Protein AF-A0A661BIW3-F1 (afdb_monomer)

Nearest PDB structures (foldseek):
  6evp-assembly1_A  TM=7.110E-01  e=3.480E+00  Homo sapiens
  2yq8-assembly1_B  TM=6.401E-01  e=2.398E+00  Homo sapiens
  6hix-assembly1_BE  TM=7.685E-01  e=8.827E+00  Trypanosoma brucei brucei

Foldseek 3Di:
DDDPPVVQVVVCVQLVANGKDFPVVVVVDPPWDWAWLFFEDEPPDPGTTTIIDTDPDPPADPVLRVLRNVLQVCQAPPLVSSLVSLVVSCVVVVPPSSSVSSNVCSVVVHTHRYHYDDDD

Structure (mmCIF, N/CA/C/O backbone):
data_AF-A0A661BIW3-F1
#
_entry.id   AF-A0A661BIW3-F1
#
loop_
_atom_site.group_PDB
_atom_site.id
_atom_site.type_symbol
_atom_site.label_atom_id
_atom_site.label_alt_id
_atom_site.label_comp_id
_atom_site.label_asym_id
_atom_site.label_entity_id
_atom_site.label_seq_id
_atom_site.pdbx_PDB_ins_code
_atom_site.Cartn_x
_atom_site.Cartn_y
_atom_site.Cartn_z
_atom_site.occupancy
_atom_site.B_iso_or_equiv
_atom_site.auth_seq_id
_atom_site.auth_comp_id
_atom_site.auth_asym_id
_atom_site.auth_atom_id
_atom_site.pdbx_PDB_model_num
ATOM 1 N N . MET A 1 1 ? -27.956 -12.537 8.479 1.0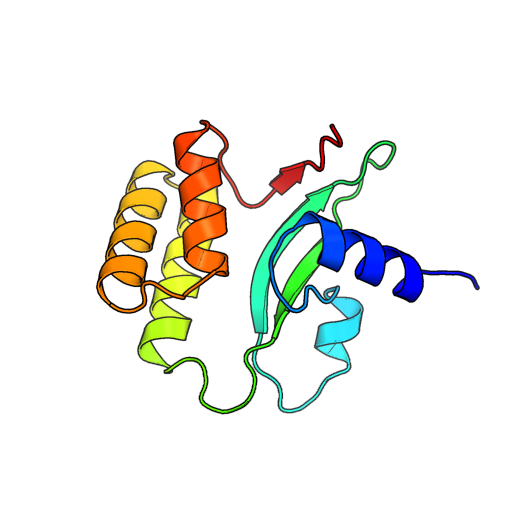0 39.38 1 MET A N 1
ATOM 2 C CA . MET A 1 1 ? -26.479 -12.464 8.494 1.00 39.38 1 MET A CA 1
ATOM 3 C C . MET A 1 1 ? -26.031 -11.875 7.160 1.00 39.38 1 MET A C 1
ATOM 5 O O . MET A 1 1 ? -25.690 -12.605 6.243 1.00 39.38 1 MET A O 1
ATOM 9 N N . VAL A 1 2 ? -26.207 -10.559 7.002 1.00 32.94 2 VAL A N 1
ATOM 10 C CA . VAL A 1 2 ? -26.251 -9.897 5.690 1.00 32.94 2 VAL A CA 1
ATOM 11 C C . VAL A 1 2 ? -25.015 -9.007 5.490 1.00 32.94 2 VAL A C 1
ATOM 13 O O . VAL A 1 2 ? -24.743 -8.112 6.285 1.00 32.94 2 VAL A O 1
ATOM 16 N N . ASN A 1 3 ? -24.303 -9.271 4.392 1.00 36.34 3 ASN A N 1
ATOM 17 C CA . ASN A 1 3 ? -23.539 -8.313 3.584 1.00 36.34 3 ASN A CA 1
ATOM 18 C C . ASN A 1 3 ? -22.200 -7.740 4.085 1.00 36.34 3 ASN A C 1
ATOM 20 O O . ASN A 1 3 ? -21.937 -6.551 3.899 1.00 36.34 3 ASN A O 1
ATOM 24 N N . THR A 1 4 ? -21.281 -8.577 4.576 1.00 39.62 4 THR A N 1
ATOM 25 C CA . THR A 1 4 ? -19.842 -8.224 4.520 1.00 39.62 4 THR A CA 1
ATOM 26 C C . THR A 1 4 ? -19.302 -8.347 3.086 1.00 39.62 4 THR A C 1
ATOM 28 O O . THR A 1 4 ? -18.568 -7.476 2.633 1.00 39.62 4 THR A O 1
ATOM 31 N N . ALA A 1 5 ? -19.749 -9.357 2.327 1.00 38.56 5 ALA A N 1
ATOM 32 C CA . ALA A 1 5 ? -19.318 -9.587 0.942 1.00 38.56 5 ALA A CA 1
ATOM 33 C C . ALA A 1 5 ? -19.783 -8.485 -0.035 1.00 38.56 5 ALA A C 1
ATOM 35 O O . ALA A 1 5 ? -18.969 -7.929 -0.764 1.00 38.56 5 ALA A O 1
ATOM 36 N N . ALA A 1 6 ? -21.060 -8.083 0.015 1.00 40.44 6 ALA A N 1
ATOM 37 C CA . ALA A 1 6 ? -21.608 -7.067 -0.897 1.00 40.44 6 ALA A CA 1
ATOM 38 C C . ALA A 1 6 ? -21.042 -5.646 -0.666 1.00 40.44 6 ALA A C 1
ATOM 40 O O . ALA A 1 6 ? -21.059 -4.808 -1.563 1.00 40.44 6 ALA A O 1
ATOM 41 N N . ARG A 1 7 ? -20.517 -5.356 0.535 1.00 50.12 7 ARG A N 1
ATOM 42 C CA . ARG A 1 7 ? -19.852 -4.073 0.833 1.00 50.12 7 ARG A CA 1
ATOM 43 C C . ARG A 1 7 ? -18.425 -4.009 0.291 1.00 50.12 7 ARG A C 1
ATOM 45 O O . ARG A 1 7 ? -17.988 -2.929 -0.092 1.00 50.12 7 ARG A O 1
ATOM 52 N N . LEU A 1 8 ? -17.732 -5.144 0.209 1.00 47.72 8 LEU A N 1
ATOM 53 C CA . LEU A 1 8 ? -16.387 -5.218 -0.366 1.00 47.72 8 LEU A CA 1
ATOM 54 C C . LEU A 1 8 ? -16.406 -5.016 -1.889 1.00 47.72 8 LEU A C 1
ATOM 56 O O . LEU A 1 8 ? -15.545 -4.315 -2.407 1.00 47.72 8 LEU A O 1
ATOM 60 N N . GLU A 1 9 ? -17.431 -5.497 -2.604 1.00 44.88 9 GLU A N 1
ATOM 61 C CA . GLU A 1 9 ? -17.601 -5.180 -4.037 1.00 44.88 9 GLU A CA 1
ATOM 62 C C . GLU A 1 9 ? -17.775 -3.675 -4.301 1.00 44.88 9 GLU A C 1
ATOM 64 O O . GLU A 1 9 ? -17.243 -3.146 -5.279 1.00 44.88 9 GLU A O 1
ATOM 69 N N . SER A 1 10 ? -18.484 -2.961 -3.419 1.00 45.12 10 SER A N 1
ATOM 70 C CA . SER A 1 10 ? -18.634 -1.503 -3.517 1.00 45.12 10 SER A CA 1
ATOM 71 C C . SER A 1 10 ? -17.325 -0.758 -3.232 1.00 45.12 10 SER A C 1
ATOM 73 O O . SER A 1 10 ? -17.072 0.277 -3.845 1.00 45.12 10 SER A O 1
ATOM 75 N N . LEU A 1 11 ? -16.487 -1.283 -2.332 1.00 49.03 11 LEU A N 1
ATOM 76 C CA . LEU A 1 11 ? -15.140 -0.773 -2.046 1.00 49.03 11 LEU A CA 1
ATOM 77 C C . LEU A 1 11 ? -14.186 -0.997 -3.226 1.00 49.03 11 LEU A C 1
ATOM 79 O O . LEU A 1 11 ? -13.488 -0.067 -3.627 1.00 49.03 11 LEU A O 1
ATOM 83 N N . ASN A 1 12 ? -14.228 -2.184 -3.840 1.00 42.72 12 ASN A N 1
ATOM 84 C CA . ASN A 1 12 ? -13.449 -2.521 -5.036 1.00 42.72 12 ASN A CA 1
ATOM 85 C C . ASN A 1 12 ? -13.760 -1.576 -6.211 1.00 42.72 12 ASN A C 1
ATOM 87 O O . ASN A 1 12 ? -12.863 -1.195 -6.956 1.00 42.72 12 ASN A O 1
ATOM 91 N N . LYS A 1 13 ? -15.018 -1.131 -6.353 1.00 46.09 13 LYS A N 1
ATOM 92 C CA . LYS A 1 13 ? -15.407 -0.132 -7.367 1.00 46.09 13 LYS A CA 1
ATOM 93 C C . LYS A 1 13 ? -14.903 1.286 -7.077 1.00 46.09 13 LYS A C 1
ATOM 95 O O . LYS A 1 13 ? -14.764 2.064 -8.013 1.00 46.09 13 LYS A O 1
ATOM 100 N N . HIS A 1 14 ? -14.651 1.629 -5.815 1.00 44.69 14 HIS A N 1
ATOM 101 C CA . HIS A 1 14 ? -14.282 2.987 -5.400 1.00 44.69 14 HIS A CA 1
ATOM 102 C C . HIS A 1 14 ? -12.765 3.209 -5.287 1.00 44.69 14 HIS A C 1
ATOM 104 O O . HIS A 1 14 ? -12.303 4.335 -5.447 1.00 44.69 14 HIS A O 1
ATOM 110 N N . LEU A 1 15 ? -11.987 2.160 -4.998 1.00 50.66 15 LEU A N 1
ATOM 111 C CA . LEU A 1 15 ? -10.544 2.275 -4.740 1.00 50.66 15 LEU A CA 1
ATOM 112 C C . LEU A 1 15 ? -9.671 2.155 -5.998 1.00 50.66 15 LEU A C 1
ATOM 114 O O . LEU A 1 15 ? -8.501 2.524 -5.961 1.00 50.66 15 LEU A O 1
ATOM 118 N N . GLY A 1 16 ? -10.216 1.672 -7.119 1.00 42.31 16 GLY A N 1
ATOM 119 C CA . GLY A 1 16 ? -9.455 1.503 -8.365 1.00 42.31 16 GLY A CA 1
ATOM 120 C C . GLY A 1 16 ? -8.378 0.410 -8.308 1.00 42.31 16 GLY A C 1
ATOM 121 O O . GLY A 1 16 ? -7.615 0.266 -9.259 1.00 42.31 16 GLY A O 1
ATOM 122 N N . THR A 1 17 ? -8.324 -0.370 -7.225 1.00 46.31 17 THR A N 1
ATOM 123 C CA . THR A 1 17 ? -7.456 -1.539 -7.050 1.00 46.31 17 THR A CA 1
ATOM 124 C C . THR A 1 17 ? -8.279 -2.810 -7.258 1.00 46.31 17 THR A C 1
ATOM 126 O O . THR A 1 17 ? -9.446 -2.893 -6.871 1.00 46.31 17 THR A O 1
ATOM 129 N N . ARG A 1 18 ? -7.712 -3.796 -7.964 1.00 48.81 18 ARG A N 1
ATOM 130 C CA . ARG A 1 18 ? -8.494 -4.894 -8.559 1.00 48.81 18 ARG A CA 1
ATOM 131 C C . ARG A 1 18 ? -9.143 -5.834 -7.540 1.00 48.81 18 ARG A C 1
ATOM 133 O O . ARG A 1 18 ? -10.172 -6.403 -7.884 1.00 48.81 18 ARG A O 1
ATOM 140 N N . VAL A 1 19 ? -8.629 -5.984 -6.316 1.00 54.88 19 VAL A N 1
ATOM 141 C CA . VAL A 1 19 ? -9.270 -6.803 -5.272 1.00 54.88 19 VAL A CA 1
ATOM 142 C C . VAL A 1 19 ? -8.815 -6.338 -3.884 1.00 54.88 19 VAL A C 1
ATOM 144 O O . VAL A 1 19 ? -7.671 -6.550 -3.503 1.00 54.88 19 VAL A O 1
ATOM 147 N N . CYS A 1 20 ? -9.707 -5.755 -3.090 1.00 59.47 20 CYS A N 1
ATOM 148 C CA . CYS A 1 20 ? -9.491 -5.508 -1.670 1.00 59.47 20 CYS A CA 1
ATOM 149 C C . CYS A 1 20 ? -10.256 -6.561 -0.857 1.00 59.47 20 CYS A C 1
ATOM 151 O O . CYS A 1 20 ? -11.487 -6.611 -0.889 1.00 59.47 20 CYS A O 1
ATOM 153 N N . VAL A 1 21 ? -9.537 -7.416 -0.125 1.00 64.81 21 VAL A N 1
ATOM 154 C CA . VAL A 1 21 ? -10.136 -8.380 0.810 1.00 64.81 21 VAL A CA 1
ATOM 155 C C . VAL A 1 21 ? -9.989 -7.895 2.247 1.00 64.81 21 VAL A C 1
ATOM 157 O O . VAL A 1 21 ? -8.979 -7.298 2.617 1.00 64.81 21 VAL A O 1
ATOM 160 N N . SER A 1 22 ? -10.993 -8.162 3.084 1.00 66.75 22 SER A N 1
ATOM 161 C CA . SER A 1 22 ? -10.855 -7.967 4.529 1.00 66.75 22 SER A CA 1
ATOM 162 C C . SER A 1 22 ? -9.851 -8.964 5.108 1.00 66.75 22 SER A C 1
ATOM 164 O O . SER A 1 22 ? -9.742 -10.087 4.608 1.00 66.75 22 SER A O 1
ATOM 166 N N . LYS A 1 23 ? -9.207 -8.615 6.227 1.00 64.81 23 LYS A N 1
ATOM 167 C CA . LYS A 1 23 ? -8.362 -9.542 7.006 1.00 64.81 23 LYS A CA 1
ATOM 168 C C . LYS A 1 23 ? -8.996 -10.921 7.215 1.00 64.81 23 LYS A C 1
ATOM 170 O O . LYS A 1 23 ? -8.401 -11.942 6.904 1.00 64.81 23 LYS A O 1
ATOM 175 N N . SER A 1 24 ? -10.259 -10.937 7.638 1.00 63.56 24 SER A N 1
ATOM 176 C CA . SER A 1 24 ? -11.035 -12.161 7.878 1.00 63.56 24 SER A CA 1
ATOM 177 C C . SER A 1 24 ? -11.25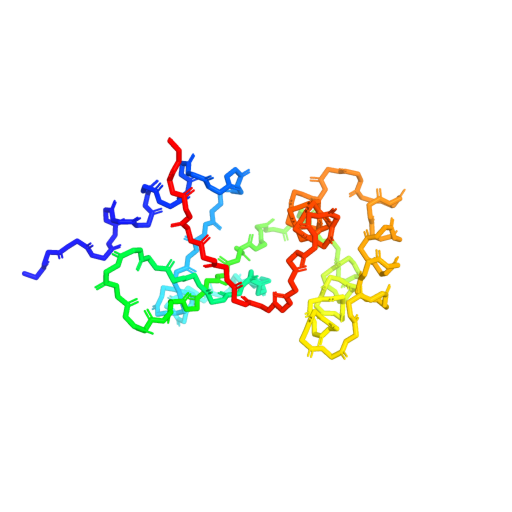3 -13.034 6.636 1.00 63.56 24 SER A C 1
ATOM 179 O O . SER A 1 24 ? -11.537 -14.224 6.768 1.00 63.56 24 SER A O 1
ATOM 181 N N . THR A 1 25 ? -11.163 -12.451 5.438 1.00 67.69 25 THR A N 1
ATOM 182 C CA . THR A 1 25 ? -11.225 -13.176 4.163 1.00 67.69 25 THR A CA 1
ATOM 183 C C . THR A 1 25 ? -9.835 -13.678 3.776 1.00 67.69 25 THR A C 1
ATOM 185 O O . THR A 1 25 ? -9.703 -14.848 3.432 1.00 67.69 25 THR A O 1
ATOM 188 N N . ALA A 1 26 ? -8.799 -12.841 3.914 1.00 63.62 26 ALA A N 1
ATOM 189 C CA . ALA A 1 26 ? -7.405 -13.231 3.690 1.00 63.62 26 ALA A CA 1
ATOM 190 C C . ALA A 1 26 ? -6.983 -14.425 4.566 1.00 63.62 26 ALA A C 1
ATOM 192 O O . ALA A 1 26 ? -6.431 -15.392 4.053 1.00 63.62 26 ALA A O 1
ATOM 193 N N . GLU A 1 27 ? -7.344 -14.431 5.854 1.00 68.88 27 GLU A N 1
ATOM 194 C CA . GLU A 1 27 ? -7.050 -15.529 6.794 1.00 68.88 27 GLU A CA 1
ATOM 195 C C . GLU A 1 27 ? -7.659 -16.883 6.380 1.00 68.88 27 GLU A C 1
ATOM 197 O O . GLU A 1 27 ? -7.203 -17.937 6.820 1.00 68.88 27 GLU A O 1
ATOM 202 N N . ARG A 1 28 ? -8.696 -16.878 5.532 1.00 70.69 28 ARG A N 1
ATOM 203 C CA . ARG A 1 28 ? -9.373 -18.094 5.047 1.00 70.69 28 ARG A CA 1
ATOM 204 C C . ARG A 1 28 ? -8.817 -18.598 3.713 1.00 70.69 28 ARG A C 1
ATOM 206 O O . ARG A 1 28 ? -9.154 -19.709 3.307 1.00 70.69 28 ARG A O 1
ATOM 213 N N . CYS A 1 29 ? -7.982 -17.812 3.038 1.00 68.50 29 CYS A N 1
ATOM 214 C CA . CYS A 1 29 ? -7.388 -18.141 1.747 1.00 68.50 29 CYS A CA 1
ATOM 215 C C . CYS A 1 29 ? -5.962 -18.671 1.940 1.00 68.50 29 CYS A C 1
ATOM 217 O O . CYS A 1 29 ? -5.011 -17.906 2.066 1.00 68.50 29 CYS A O 1
ATOM 219 N N . GLN A 1 30 ? -5.805 -19.996 1.947 1.00 67.62 30 GLN A N 1
ATOM 220 C CA . GLN A 1 30 ? -4.486 -20.630 2.028 1.00 67.62 30 GLN A CA 1
ATOM 221 C C . GLN A 1 30 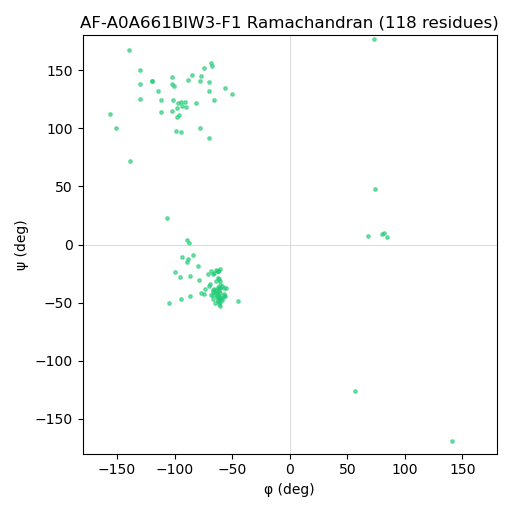? -3.783 -20.601 0.662 1.00 67.62 30 GLN A C 1
ATOM 223 O O . GLN A 1 30 ? -4.421 -20.811 -0.368 1.00 67.62 30 GLN A O 1
ATOM 228 N N . GLY A 1 31 ? -2.467 -20.364 0.655 1.00 71.69 31 GLY A N 1
ATOM 229 C CA . GLY A 1 31 ? -1.646 -20.384 -0.564 1.00 71.69 31 GLY A CA 1
ATOM 230 C C . GLY A 1 31 ? -1.668 -19.099 -1.400 1.00 71.69 31 GLY A C 1
ATOM 231 O O . GLY A 1 31 ? -1.151 -19.106 -2.513 1.00 71.69 31 GLY A O 1
ATOM 232 N N . ILE A 1 32 ? -2.243 -18.008 -0.883 1.00 78.94 32 ILE A N 1
ATOM 233 C CA . ILE A 1 32 ? -2.225 -16.684 -1.518 1.00 78.94 32 ILE A CA 1
ATOM 234 C C . ILE A 1 32 ? -1.416 -15.727 -0.640 1.00 78.94 32 ILE A C 1
ATOM 236 O O . ILE A 1 32 ? -1.628 -15.662 0.571 1.00 78.94 32 ILE A O 1
ATOM 240 N N . SER A 1 33 ? -0.499 -14.982 -1.255 1.00 83.81 33 SER A N 1
ATOM 241 C CA . SER A 1 33 ? 0.228 -13.897 -0.593 1.00 83.81 33 SER A CA 1
ATOM 242 C C . SER A 1 33 ? -0.592 -12.6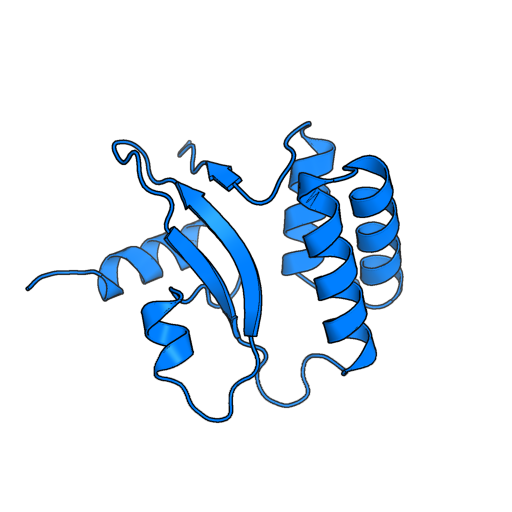13 -0.640 1.00 83.81 33 SER A C 1
ATOM 244 O O . SER A 1 33 ? -1.290 -12.352 -1.615 1.00 83.81 33 SER A O 1
ATOM 246 N N . PHE A 1 34 ? -0.490 -11.785 0.396 1.00 86.88 34 PHE A N 1
ATOM 247 C CA . PHE A 1 34 ? -1.259 -10.549 0.508 1.00 86.88 34 PHE A CA 1
ATOM 248 C C . PHE A 1 34 ? -0.349 -9.370 0.850 1.00 86.88 34 PHE A C 1
ATOM 250 O O . PHE A 1 34 ? 0.534 -9.495 1.698 1.00 86.88 34 PHE A O 1
ATOM 257 N N . ARG A 1 35 ? -0.586 -8.222 0.211 1.00 91.12 35 ARG A N 1
ATOM 258 C CA . ARG A 1 35 ? 0.041 -6.935 0.535 1.00 91.12 35 ARG A CA 1
ATOM 259 C C . ARG A 1 35 ? -0.923 -6.082 1.363 1.00 91.12 35 ARG A C 1
ATOM 261 O O . ARG A 1 35 ? -2.112 -6.037 1.037 1.00 91.12 35 ARG A O 1
ATOM 268 N N . PRO A 1 36 ? -0.468 -5.408 2.430 1.00 91.50 36 PRO A N 1
ATOM 269 C CA . PRO A 1 36 ? -1.329 -4.536 3.213 1.00 91.50 36 PRO A CA 1
ATOM 270 C C . PRO A 1 36 ? -1.697 -3.287 2.405 1.00 91.50 36 PRO A C 1
ATOM 272 O O . PRO A 1 36 ? -0.839 -2.633 1.817 1.00 91.50 36 PRO A O 1
ATOM 275 N N . VAL A 1 37 ? -2.984 -2.944 2.392 1.00 89.88 37 VAL A N 1
ATOM 276 C CA . VAL A 1 37 ? -3.472 -1.675 1.828 1.00 89.88 37 VAL A CA 1
ATOM 277 C C . VAL A 1 37 ? -3.590 -0.648 2.950 1.00 89.88 37 VAL A C 1
ATOM 279 O O . VAL A 1 37 ? -3.100 0.470 2.852 1.00 89.88 37 VAL A O 1
ATOM 282 N N . GLY A 1 38 ? -4.187 -1.035 4.074 1.00 88.50 38 GLY A N 1
ATOM 283 C CA . GLY A 1 38 ? -4.381 -0.152 5.221 1.00 88.50 38 GLY A CA 1
ATOM 284 C C . GLY A 1 38 ? -5.730 -0.367 5.892 1.00 88.50 38 GLY A C 1
ATOM 285 O O . GLY A 1 38 ? -6.439 -1.331 5.599 1.00 88.50 38 GLY A O 1
ATOM 286 N N . SER A 1 39 ? -6.087 0.540 6.796 1.00 88.12 39 SER A N 1
ATOM 287 C CA . SER A 1 39 ? -7.357 0.510 7.517 1.00 88.12 39 SER A CA 1
ATOM 288 C C . SER A 1 39 ? -8.357 1.447 6.854 1.00 88.12 39 SER A C 1
ATOM 290 O O . SER A 1 39 ? -8.198 2.667 6.898 1.00 88.12 39 SER A O 1
ATOM 292 N N . VAL A 1 40 ? -9.383 0.891 6.211 1.00 84.25 40 VAL A N 1
ATOM 293 C CA . VAL A 1 40 ? -10.402 1.687 5.529 1.00 84.25 40 VAL A CA 1
ATOM 294 C C . VAL A 1 40 ? -11.544 2.013 6.482 1.00 84.25 40 VAL A C 1
ATOM 296 O O . VAL A 1 40 ? -12.251 1.124 6.962 1.00 84.25 40 VAL A O 1
ATOM 299 N N . VAL A 1 41 ? -11.751 3.304 6.729 1.00 82.19 41 VAL A N 1
ATOM 300 C CA . VAL A 1 41 ? -12.848 3.819 7.550 1.00 82.19 41 VAL A CA 1
ATOM 301 C C . VAL A 1 41 ? -13.983 4.265 6.633 1.00 82.19 41 VAL A C 1
ATOM 303 O O . VAL A 1 41 ? -13.835 5.173 5.811 1.00 82.19 41 VAL A O 1
ATOM 306 N N . VAL A 1 42 ? -15.135 3.612 6.782 1.00 74.69 42 VAL A N 1
ATOM 307 C CA . VAL A 1 42 ? -16.362 3.946 6.048 1.00 74.69 42 VAL A CA 1
ATOM 308 C C . VAL A 1 42 ? -17.147 4.996 6.830 1.00 74.69 42 VAL A C 1
ATOM 310 O O . VAL A 1 42 ? -17.246 4.924 8.056 1.00 74.69 42 VAL A O 1
ATOM 313 N N . LYS A 1 43 ? -17.753 5.956 6.124 1.00 65.00 43 LYS A N 1
ATOM 314 C CA . LYS A 1 43 ? -18.586 7.004 6.724 1.00 65.00 43 LYS A CA 1
ATOM 315 C C . LYS A 1 43 ? -19.634 6.416 7.679 1.00 65.00 43 LYS A C 1
ATOM 317 O O . LYS A 1 43 ? -20.379 5.502 7.328 1.00 65.00 43 LYS A O 1
ATOM 322 N N . GLY A 1 44 ? -19.694 6.968 8.890 1.00 64.06 44 GLY A N 1
ATOM 323 C CA . GLY A 1 44 ? -20.629 6.536 9.934 1.00 64.06 44 GLY A CA 1
ATOM 324 C C . GLY A 1 44 ? -20.158 5.341 10.769 1.00 64.06 44 GLY A C 1
ATOM 325 O O . GLY A 1 44 ? -20.927 4.861 11.598 1.00 64.06 44 GLY A O 1
ATOM 326 N N . LYS A 1 45 ? -18.918 4.866 10.585 1.00 65.44 45 LYS A N 1
ATOM 327 C CA . LYS A 1 45 ? -18.282 3.873 11.458 1.00 65.44 45 LYS A CA 1
ATOM 328 C C . LYS A 1 45 ? -17.017 4.433 12.095 1.00 65.44 45 LYS A C 1
ATOM 330 O O . LYS A 1 45 ? -16.256 5.143 11.450 1.00 65.44 45 LYS A O 1
ATOM 335 N N . THR A 1 46 ? -16.810 4.091 13.360 1.00 63.84 46 THR A N 1
ATOM 336 C CA . THR A 1 46 ? -15.603 4.422 14.129 1.00 63.84 46 THR A CA 1
ATOM 337 C C . THR A 1 46 ? -14.493 3.391 13.953 1.00 63.84 46 THR A C 1
ATOM 339 O O . THR A 1 46 ? -13.324 3.741 14.057 1.00 63.84 46 THR A O 1
ATOM 342 N N . GLU A 1 47 ? -14.837 2.136 13.658 1.00 71.44 47 GLU A N 1
ATOM 343 C CA . GLU A 1 47 ? -13.857 1.073 13.429 1.00 71.44 47 GLU A CA 1
ATOM 344 C C . GLU A 1 47 ? -13.488 0.971 11.946 1.00 71.44 47 GLU A C 1
ATOM 346 O O . GLU A 1 47 ? -14.351 0.773 11.081 1.00 71.44 47 GLU A O 1
ATOM 351 N N . GLY A 1 48 ? -12.190 1.110 11.666 1.00 76.81 48 GLY A N 1
ATOM 352 C CA . GLY A 1 48 ? -11.610 0.870 10.351 1.00 76.81 48 GLY A CA 1
ATOM 353 C C . GLY A 1 48 ? -11.451 -0.623 10.072 1.00 76.81 48 GLY A C 1
ATOM 354 O O . GLY A 1 48 ? -11.198 -1.423 10.971 1.00 76.81 48 GLY A O 1
ATOM 355 N N . ILE A 1 49 ? -11.638 -1.006 8.813 1.00 82.25 49 ILE A N 1
ATOM 356 C CA . ILE A 1 49 ? -11.496 -2.388 8.358 1.00 82.25 49 ILE A CA 1
ATOM 357 C C . ILE A 1 49 ? -10.097 -2.538 7.771 1.00 82.25 49 ILE A C 1
ATOM 359 O O . ILE A 1 49 ? -9.766 -1.840 6.818 1.00 82.25 49 ILE A O 1
ATOM 363 N N . GLU A 1 50 ? -9.292 -3.459 8.303 1.00 84.31 50 GLU A N 1
ATOM 364 C CA . GLU A 1 50 ? -8.011 -3.817 7.688 1.00 84.31 50 GLU A CA 1
ATOM 365 C C . GLU A 1 50 ? -8.246 -4.497 6.332 1.00 84.31 50 GLU A C 1
ATOM 367 O O . GLU A 1 50 ? -8.961 -5.507 6.231 1.00 84.31 50 GLU A O 1
ATOM 372 N N . VAL A 1 51 ? -7.632 -3.928 5.297 1.00 84.25 51 VAL A N 1
ATOM 373 C CA . VAL A 1 51 ? -7.764 -4.345 3.905 1.00 84.25 51 VAL A CA 1
ATOM 374 C C . VAL A 1 51 ? -6.411 -4.760 3.341 1.00 84.25 51 VAL A C 1
ATOM 376 O O . VAL A 1 51 ? -5.386 -4.118 3.584 1.00 84.25 51 VAL A O 1
ATOM 379 N N . PHE A 1 52 ? -6.441 -5.819 2.537 1.00 85.44 52 PHE A N 1
ATOM 380 C CA . PHE A 1 52 ? -5.282 -6.389 1.868 1.00 85.44 52 PHE A CA 1
ATOM 381 C C . PHE A 1 52 ? -5.550 -6.585 0.374 1.00 85.44 52 PHE A C 1
ATOM 383 O O . PHE A 1 52 ? -6.686 -6.840 -0.034 1.00 85.44 52 PHE A O 1
ATOM 390 N N . GLU A 1 53 ? -4.494 -6.496 -0.427 1.00 86.56 53 GLU A N 1
ATOM 391 C CA . GLU A 1 53 ? -4.493 -6.830 -1.848 1.00 86.56 53 GLU A CA 1
ATOM 392 C C . GLU A 1 53 ? -3.865 -8.221 -2.039 1.00 86.56 53 GLU A C 1
ATOM 394 O O . GLU A 1 53 ? -2.740 -8.442 -1.581 1.00 86.56 53 GLU A O 1
ATOM 399 N N . PRO A 1 54 ? -4.556 -9.182 -2.676 1.00 83.25 54 PRO A N 1
ATOM 400 C CA . PRO A 1 54 ? -3.960 -10.463 -3.022 1.00 83.25 54 PRO A CA 1
ATOM 401 C C . PRO A 1 54 ? -2.924 -10.299 -4.135 1.00 83.25 54 PRO A C 1
ATOM 403 O O . PRO A 1 54 ? -3.156 -9.604 -5.120 1.00 83.25 54 PRO A O 1
ATOM 406 N N . VAL A 1 55 ? -1.818 -11.021 -4.009 1.00 83.44 55 VAL A N 1
ATOM 407 C CA . VAL A 1 55 ? -0.821 -11.212 -5.062 1.00 83.44 55 VAL A CA 1
ATOM 408 C C . VAL A 1 55 ? -1.131 -12.536 -5.746 1.00 83.44 55 VAL A C 1
ATOM 410 O O . VAL A 1 55 ? -1.014 -13.595 -5.123 1.00 83.44 55 VAL A O 1
ATOM 413 N N . LEU A 1 56 ? -1.571 -12.492 -7.005 1.00 76.25 56 LEU A N 1
ATOM 414 C CA . LEU A 1 56 ? -1.953 -13.698 -7.732 1.00 76.25 56 LEU A CA 1
ATOM 415 C C . LEU A 1 56 ? -0.763 -14.210 -8.549 1.00 76.25 56 LEU A C 1
ATOM 417 O O . LEU A 1 56 ? -0.206 -13.518 -9.398 1.00 76.25 56 LEU A O 1
ATOM 421 N N . GLY A 1 57 ? -0.368 -15.457 -8.292 1.00 70.69 57 GLY A N 1
ATOM 422 C CA . GLY A 1 57 ? 0.711 -16.114 -9.026 1.00 70.69 57 GLY A CA 1
ATOM 423 C C . GLY A 1 57 ? 2.031 -15.339 -8.964 1.00 70.69 57 GLY A C 1
ATOM 424 O O . GLY A 1 57 ? 2.545 -15.040 -7.892 1.00 70.69 57 GLY A O 1
ATOM 425 N N . ASN A 1 58 ? 2.588 -15.051 -10.135 1.00 70.31 58 ASN A N 1
ATOM 426 C CA . ASN A 1 58 ? 3.884 -14.413 -10.354 1.00 70.31 58 ASN A CA 1
ATOM 427 C C . ASN A 1 58 ? 3.763 -12.954 -10.837 1.00 70.31 58 ASN A C 1
ATOM 429 O O . ASN A 1 58 ? 4.695 -12.436 -11.448 1.00 70.31 58 ASN A O 1
ATOM 433 N N . GLU A 1 59 ? 2.629 -12.293 -10.571 1.00 72.88 59 GLU A N 1
ATOM 434 C CA . GLU A 1 59 ? 2.395 -10.882 -10.926 1.00 72.88 59 GLU A CA 1
ATOM 435 C C . GLU A 1 59 ? 3.363 -9.915 -10.227 1.00 72.88 59 GLU A C 1
ATOM 437 O O . GLU A 1 59 ? 3.679 -8.856 -10.765 1.00 72.88 59 GLU A O 1
ATOM 442 N N . VAL A 1 60 ? 3.854 -10.281 -9.040 1.00 82.19 60 VAL A N 1
ATOM 443 C CA . VAL A 1 60 ? 4.781 -9.474 -8.242 1.00 82.19 60 VAL A CA 1
ATOM 444 C C . VAL A 1 60 ? 5.957 -10.353 -7.835 1.00 82.19 60 VAL A C 1
ATOM 446 O O . VAL A 1 60 ? 5.776 -11.414 -7.237 1.00 82.19 60 VAL A O 1
ATOM 449 N N . SER A 1 61 ? 7.175 -9.919 -8.153 1.00 88.38 61 SER A N 1
ATOM 450 C CA . SER A 1 61 ? 8.392 -10.587 -7.679 1.00 88.38 61 SER A CA 1
ATOM 451 C C . SER A 1 61 ? 8.565 -10.412 -6.168 1.00 88.38 61 SER A C 1
ATOM 453 O O . SER A 1 61 ? 8.101 -9.434 -5.585 1.00 88.38 61 SER A O 1
ATOM 455 N N . GLU A 1 62 ? 9.306 -11.314 -5.524 1.00 88.69 62 GLU A N 1
ATOM 456 C CA . GLU A 1 62 ? 9.612 -11.207 -4.091 1.00 88.69 62 GLU A CA 1
ATOM 457 C C . GLU A 1 62 ? 10.282 -9.866 -3.732 1.00 88.69 62 GLU A C 1
ATOM 459 O O . GLU A 1 62 ? 9.963 -9.252 -2.715 1.00 88.69 62 GLU A O 1
ATOM 464 N N . ALA A 1 63 ? 11.150 -9.353 -4.610 1.00 89.69 63 ALA A N 1
ATOM 465 C CA . ALA A 1 63 ? 11.785 -8.049 -4.437 1.00 89.69 63 ALA A CA 1
ATOM 466 C C . ALA A 1 63 ? 10.765 -6.897 -4.448 1.00 89.69 63 ALA A C 1
ATOM 468 O O . ALA A 1 63 ? 10.815 -6.030 -3.578 1.00 89.69 63 ALA A O 1
ATOM 469 N N . GLN A 1 64 ? 9.814 -6.903 -5.388 1.00 90.00 64 GLN A N 1
ATOM 470 C CA . GLN A 1 64 ? 8.744 -5.898 -5.452 1.00 90.00 64 GLN A CA 1
ATOM 471 C C . GLN A 1 64 ? 7.789 -6.009 -4.257 1.00 90.00 64 GLN A C 1
ATOM 473 O O . GLN A 1 64 ? 7.383 -4.994 -3.693 1.00 90.00 64 GLN A O 1
ATOM 478 N N . PHE A 1 65 ? 7.468 -7.233 -3.836 1.00 91.31 65 PHE A N 1
ATOM 479 C CA . PHE A 1 65 ? 6.639 -7.494 -2.662 1.00 91.31 65 PHE A CA 1
ATOM 480 C C . PHE A 1 65 ? 7.272 -6.918 -1.389 1.00 91.31 65 PHE A C 1
ATOM 482 O O . PHE A 1 65 ? 6.628 -6.171 -0.651 1.00 91.31 65 PHE A O 1
ATOM 489 N N . ASN A 1 66 ? 8.555 -7.211 -1.163 1.00 93.44 66 ASN A N 1
ATOM 490 C CA . ASN A 1 66 ? 9.291 -6.722 -0.001 1.00 93.44 66 ASN A CA 1
ATOM 491 C C . ASN A 1 66 ? 9.480 -5.203 -0.043 1.00 93.44 66 ASN A C 1
ATOM 493 O O . ASN A 1 66 ? 9.237 -4.541 0.964 1.00 93.44 66 ASN A O 1
ATOM 497 N N . ALA A 1 67 ? 9.833 -4.641 -1.205 1.00 94.25 67 ALA A N 1
ATOM 498 C CA . ALA A 1 67 ? 9.963 -3.195 -1.377 1.00 94.25 67 ALA A CA 1
ATOM 499 C C . ALA A 1 67 ? 8.656 -2.469 -1.030 1.00 94.25 67 ALA A C 1
ATOM 501 O O . ALA A 1 67 ? 8.674 -1.483 -0.290 1.00 94.25 67 ALA A O 1
ATOM 502 N N . TYR A 1 68 ? 7.519 -2.992 -1.501 1.00 95.25 68 TYR A N 1
ATOM 503 C CA . TYR A 1 68 ? 6.210 -2.444 -1.167 1.00 95.25 68 TYR A CA 1
ATOM 504 C C . TYR A 1 68 ? 5.915 -2.520 0.335 1.00 95.25 68 TYR A C 1
ATOM 506 O O . TYR A 1 68 ? 5.531 -1.515 0.926 1.00 95.25 68 TYR A O 1
ATOM 514 N N . ASN A 1 69 ? 6.127 -3.672 0.979 1.00 94.50 69 ASN A N 1
ATOM 515 C CA . ASN A 1 69 ? 5.863 -3.814 2.416 1.00 94.50 69 ASN A CA 1
ATOM 516 C C . ASN A 1 69 ? 6.725 -2.865 3.260 1.00 94.50 69 ASN A C 1
ATOM 518 O O . ASN A 1 69 ? 6.239 -2.29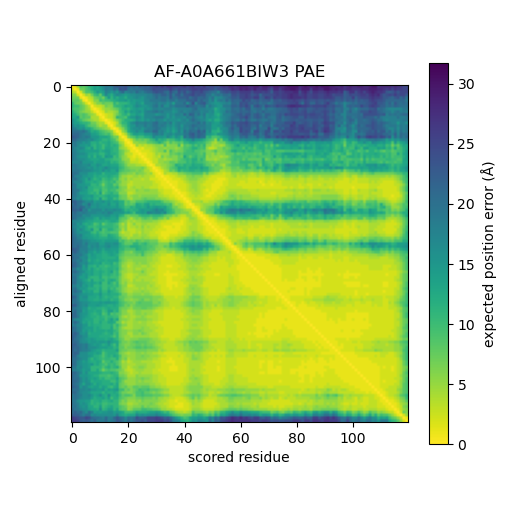8 4.239 1.00 94.50 69 ASN A O 1
ATOM 522 N N . THR A 1 70 ? 7.983 -2.646 2.867 1.00 95.44 70 THR A N 1
ATOM 523 C CA . THR A 1 70 ? 8.842 -1.637 3.496 1.00 95.44 70 THR A CA 1
ATOM 524 C C . THR A 1 70 ? 8.274 -0.231 3.312 1.00 95.44 70 THR A C 1
ATOM 526 O O . THR A 1 70 ? 8.156 0.503 4.290 1.00 95.44 70 THR A O 1
ATOM 529 N N . ALA A 1 71 ? 7.874 0.139 2.091 1.00 95.50 71 ALA A N 1
ATOM 530 C CA . ALA A 1 71 ? 7.277 1.445 1.816 1.00 95.50 71 ALA A CA 1
ATOM 531 C C . ALA A 1 71 ? 5.968 1.667 2.596 1.00 95.50 71 ALA A C 1
ATOM 533 O O . ALA A 1 71 ? 5.746 2.749 3.137 1.00 95.50 71 ALA A O 1
ATOM 534 N N . HIS A 1 72 ? 5.125 0.636 2.707 1.00 94.81 72 HIS A N 1
ATOM 535 C CA . HIS A 1 72 ? 3.877 0.678 3.471 1.00 94.81 72 HIS A CA 1
ATOM 536 C C . HIS A 1 72 ? 4.126 0.912 4.964 1.00 94.81 72 HIS A C 1
ATOM 538 O O . HIS A 1 72 ? 3.501 1.790 5.556 1.00 94.81 72 HIS A O 1
ATOM 544 N N . GLY A 1 73 ? 5.105 0.218 5.554 1.00 94.25 73 GLY A N 1
ATOM 545 C CA . GLY A 1 73 ? 5.480 0.406 6.959 1.00 94.25 73 GLY A CA 1
ATOM 546 C C . GLY A 1 73 ? 5.998 1.813 7.288 1.00 94.25 73 GLY A C 1
ATOM 547 O O . GLY A 1 73 ? 5.917 2.240 8.442 1.00 94.25 73 GLY A O 1
ATOM 548 N N . LEU A 1 74 ? 6.488 2.553 6.288 1.00 95.38 74 LEU A N 1
ATOM 549 C CA . LEU A 1 74 ? 6.922 3.943 6.441 1.00 95.38 74 LEU A CA 1
ATOM 550 C C . LEU A 1 74 ? 5.755 4.938 6.448 1.00 95.38 74 LEU A C 1
ATOM 552 O O . LEU A 1 74 ? 5.937 6.045 6.945 1.00 95.38 74 LEU A O 1
ATOM 556 N N . LEU A 1 75 ? 4.562 4.574 5.958 1.00 93.12 75 LEU A N 1
ATOM 557 C CA . LEU A 1 75 ? 3.429 5.506 5.837 1.00 93.12 75 LEU A CA 1
ATOM 558 C C . LEU A 1 75 ? 3.037 6.154 7.172 1.00 93.12 75 LEU A C 1
ATOM 560 O O . LEU A 1 75 ? 2.676 7.331 7.184 1.00 93.12 75 LEU A O 1
ATOM 564 N N . ASP A 1 76 ? 3.106 5.396 8.272 1.00 90.44 76 ASP A N 1
ATOM 565 C CA . ASP A 1 76 ? 2.794 5.870 9.631 1.00 90.44 76 ASP A CA 1
ATOM 566 C C . ASP A 1 76 ? 4.011 6.476 10.360 1.00 90.44 76 ASP A C 1
ATOM 568 O O . ASP A 1 76 ? 3.848 7.110 11.401 1.00 90.44 76 ASP A O 1
ATOM 572 N N . GLN A 1 77 ? 5.229 6.289 9.840 1.00 91.69 77 GLN A N 1
ATOM 573 C CA . GLN A 1 77 ? 6.473 6.691 10.512 1.00 91.69 77 GLN A CA 1
ATOM 574 C C . GLN A 1 77 ? 7.082 7.953 9.900 1.00 91.69 77 GLN A C 1
ATOM 576 O O . GLN A 1 77 ? 7.407 8.902 10.609 1.00 91.69 77 GLN A O 1
ATOM 581 N N . ASP A 1 78 ? 7.239 7.961 8.578 1.00 93.31 78 ASP A N 1
ATOM 582 C CA . ASP A 1 78 ? 7.861 9.040 7.826 1.00 93.31 78 ASP A CA 1
ATOM 583 C C . ASP A 1 78 ? 7.268 9.095 6.412 1.00 93.31 78 ASP A C 1
ATOM 585 O O . ASP A 1 78 ? 7.653 8.346 5.510 1.00 93.31 78 ASP A O 1
ATOM 589 N N . GLY A 1 79 ? 6.338 10.031 6.209 1.00 91.38 79 GLY A N 1
ATOM 590 C CA . GLY A 1 79 ? 5.676 10.224 4.921 1.00 91.38 79 GLY A CA 1
ATOM 591 C C . GLY A 1 79 ? 6.631 10.600 3.783 1.00 91.38 79 GLY A C 1
ATOM 592 O O . GLY A 1 79 ? 6.374 10.223 2.643 1.00 91.38 79 GLY A O 1
ATOM 593 N N . LYS A 1 80 ? 7.753 11.282 4.065 1.00 93.19 80 LYS A N 1
ATOM 594 C CA . LYS A 1 80 ? 8.739 11.633 3.027 1.00 93.19 80 LYS A CA 1
ATOM 595 C C . LYS A 1 80 ? 9.547 10.413 2.607 1.00 93.19 80 LYS A C 1
ATOM 597 O O . LYS A 1 80 ? 9.773 10.208 1.415 1.00 93.19 80 LYS A O 1
ATOM 602 N N . ALA A 1 81 ? 9.967 9.597 3.573 1.00 95.06 81 ALA A N 1
ATOM 603 C CA . ALA A 1 81 ? 10.637 8.333 3.283 1.00 95.06 81 ALA A CA 1
ATOM 604 C C . ALA A 1 81 ? 9.702 7.369 2.535 1.00 95.06 81 ALA A C 1
ATOM 606 O O . ALA A 1 81 ? 10.123 6.733 1.569 1.00 95.06 81 ALA A O 1
ATOM 607 N N . ALA A 1 82 ? 8.423 7.314 2.926 1.00 95.81 82 ALA A N 1
ATOM 608 C CA . ALA A 1 82 ? 7.407 6.537 2.225 1.00 95.81 82 ALA A CA 1
ATOM 609 C C . ALA A 1 82 ? 7.234 7.008 0.771 1.00 95.81 82 ALA A C 1
ATOM 611 O O . ALA A 1 82 ? 7.242 6.186 -0.142 1.00 95.81 82 ALA A O 1
ATOM 612 N N . GLU A 1 83 ? 7.146 8.320 0.534 1.00 95.62 83 GLU A N 1
ATOM 613 C CA . GLU A 1 83 ? 7.031 8.893 -0.813 1.00 95.62 83 GLU A CA 1
ATOM 614 C C . GLU A 1 83 ? 8.220 8.505 -1.704 1.00 95.62 83 GLU A C 1
ATOM 616 O O . GLU A 1 83 ? 8.028 8.025 -2.822 1.00 95.62 83 GLU A O 1
ATOM 621 N N . GLN A 1 84 ? 9.448 8.651 -1.196 1.00 96.50 84 GLN A N 1
ATOM 622 C CA . GLN A 1 84 ? 10.672 8.256 -1.903 1.00 96.50 84 GLN A CA 1
ATOM 623 C C . GLN A 1 84 ? 10.672 6.760 -2.250 1.00 96.50 84 GLN A C 1
ATOM 625 O O . GLN A 1 84 ? 10.965 6.385 -3.387 1.00 96.50 84 GLN A O 1
ATOM 630 N N . ALA A 1 85 ? 10.306 5.903 -1.294 1.00 96.25 85 ALA A N 1
ATOM 631 C CA . ALA A 1 85 ? 10.243 4.460 -1.503 1.00 96.25 85 ALA A CA 1
ATOM 632 C C . ALA A 1 85 ? 9.187 4.075 -2.557 1.00 96.25 85 ALA A C 1
ATOM 634 O O . ALA A 1 85 ? 9.453 3.245 -3.427 1.00 96.25 85 ALA A O 1
ATOM 635 N N . LEU A 1 86 ? 8.013 4.715 -2.535 1.00 96.19 86 LEU A N 1
ATOM 636 C CA . LEU A 1 86 ? 6.943 4.484 -3.511 1.00 96.19 86 LEU A CA 1
ATOM 637 C C . LEU A 1 86 ? 7.334 4.945 -4.921 1.00 96.19 86 LEU A C 1
ATOM 639 O O . LEU A 1 86 ? 7.070 4.235 -5.890 1.00 96.19 86 LEU A O 1
ATOM 643 N N . LEU A 1 87 ? 8.010 6.092 -5.049 1.00 96.50 87 LEU A N 1
ATOM 644 C CA . LEU A 1 87 ? 8.556 6.556 -6.328 1.00 96.50 87 LEU A CA 1
ATOM 645 C C . LEU A 1 87 ? 9.575 5.563 -6.902 1.00 96.50 87 LEU A C 1
ATOM 647 O O . LEU A 1 87 ? 9.539 5.271 -8.097 1.00 96.50 87 LEU A O 1
ATOM 651 N N . GLN A 1 88 ? 10.445 5.004 -6.057 1.00 96.62 88 GLN A N 1
ATOM 652 C CA . GLN A 1 88 ? 11.428 4.006 -6.479 1.00 96.62 88 GLN A CA 1
ATOM 653 C C . GLN A 1 88 ? 10.765 2.713 -6.975 1.00 96.62 88 GLN A C 1
ATOM 655 O O . GLN A 1 88 ? 11.214 2.139 -7.970 1.00 96.62 88 GLN A O 1
ATOM 660 N N . ILE A 1 89 ? 9.686 2.270 -6.320 1.00 95.12 89 ILE A N 1
ATOM 661 C CA . ILE A 1 89 ? 8.891 1.125 -6.783 1.00 95.12 89 ILE A CA 1
ATOM 662 C C . ILE A 1 89 ? 8.325 1.425 -8.170 1.00 95.12 89 ILE A C 1
ATOM 664 O O . ILE A 1 89 ? 8.582 0.663 -9.101 1.00 95.12 89 ILE A O 1
ATOM 668 N N . LEU A 1 90 ? 7.643 2.562 -8.338 1.00 95.19 90 LEU A N 1
ATOM 669 C CA . LEU A 1 90 ? 6.984 2.936 -9.595 1.00 95.19 90 LEU A CA 1
ATOM 670 C C . LEU A 1 90 ? 7.959 3.190 -10.749 1.00 95.19 90 LEU A C 1
ATOM 672 O O . LEU A 1 90 ? 7.594 3.003 -11.905 1.00 95.19 90 LEU A O 1
ATOM 676 N N . ALA A 1 91 ? 9.210 3.553 -10.462 1.00 95.06 91 ALA A N 1
ATOM 677 C CA . ALA A 1 91 ? 10.253 3.631 -11.483 1.00 95.06 91 ALA A CA 1
ATOM 678 C C . ALA A 1 91 ? 10.576 2.257 -12.106 1.00 95.06 91 ALA A C 1
ATOM 680 O O . ALA A 1 91 ? 10.942 2.184 -13.276 1.00 95.06 91 ALA A O 1
ATOM 681 N N . SER A 1 92 ? 10.437 1.173 -11.334 1.00 91.00 92 SER A N 1
ATOM 682 C CA . SER A 1 92 ? 10.689 -0.206 -11.787 1.00 91.00 92 SER A CA 1
ATOM 683 C C . SER A 1 92 ? 9.418 -0.983 -12.150 1.00 91.00 92 SER A C 1
ATOM 685 O O . SER A 1 92 ? 9.473 -1.937 -12.922 1.00 91.00 92 SER A O 1
ATOM 687 N N . ALA A 1 93 ? 8.277 -0.572 -11.600 1.00 88.94 93 ALA A N 1
ATOM 688 C CA . ALA A 1 93 ? 6.971 -1.195 -11.753 1.00 88.94 93 ALA A CA 1
ATOM 689 C C . ALA A 1 93 ? 5.898 -0.102 -11.920 1.00 88.94 93 ALA A C 1
ATOM 691 O O . ALA A 1 93 ? 5.128 0.150 -10.990 1.00 88.94 93 ALA A O 1
ATOM 692 N N . PRO A 1 94 ? 5.848 0.583 -13.078 1.00 89.12 94 PRO A N 1
ATOM 693 C CA . PRO A 1 94 ? 4.954 1.727 -13.288 1.00 89.12 94 PRO A CA 1
ATOM 694 C C . PRO A 1 94 ? 3.466 1.363 -13.193 1.00 89.12 94 PRO A C 1
ATOM 696 O O . PRO A 1 94 ? 2.643 2.224 -12.886 1.00 89.12 94 PRO A O 1
ATOM 699 N N . ASP A 1 95 ? 3.136 0.088 -13.403 1.00 86.06 95 ASP A N 1
ATOM 700 C CA . ASP A 1 95 ? 1.775 -0.445 -13.337 1.00 86.06 95 ASP A CA 1
ATOM 701 C C . ASP A 1 95 ? 1.372 -0.930 -11.928 1.00 86.06 95 ASP A C 1
ATOM 703 O O . ASP A 1 95 ? 0.271 -1.457 -11.757 1.00 86.06 95 ASP A O 1
ATOM 707 N N . ASP A 1 96 ? 2.221 -0.758 -10.900 1.00 89.38 96 ASP A N 1
ATOM 708 C CA . ASP A 1 96 ? 1.858 -1.095 -9.516 1.00 89.38 96 ASP A CA 1
ATOM 709 C C . ASP A 1 96 ? 0.806 -0.110 -8.980 1.00 89.38 96 ASP A C 1
ATOM 711 O O . ASP A 1 96 ? 1.100 0.953 -8.422 1.00 89.38 96 ASP A O 1
ATOM 715 N N . GLY A 1 97 ? -0.461 -0.482 -9.166 1.00 87.19 97 GLY A N 1
ATOM 716 C CA . GLY A 1 97 ? -1.609 0.338 -8.795 1.00 87.19 97 GLY A CA 1
ATOM 717 C C . GLY A 1 97 ? -1.675 0.662 -7.303 1.00 87.19 97 GLY A C 1
ATOM 718 O O . GLY A 1 97 ? -2.123 1.753 -6.942 1.00 87.19 97 GLY A O 1
ATOM 719 N N . LEU A 1 98 ? -1.196 -0.234 -6.437 1.00 89.88 98 LEU A N 1
ATOM 720 C CA . LEU A 1 98 ? -1.233 -0.032 -4.993 1.00 89.88 98 LEU A CA 1
ATOM 721 C C . LEU A 1 98 ? -0.145 0.950 -4.538 1.00 89.88 98 LEU A C 1
ATOM 723 O O . LEU A 1 98 ? -0.422 1.864 -3.756 1.00 89.88 98 LEU A O 1
ATOM 727 N N . ALA A 1 99 ? 1.065 0.845 -5.096 1.00 92.75 99 ALA A N 1
ATOM 728 C CA . ALA A 1 99 ? 2.106 1.848 -4.875 1.00 92.75 99 ALA A CA 1
ATOM 729 C C . ALA A 1 99 ? 1.668 3.236 -5.386 1.00 92.75 99 ALA A C 1
ATOM 731 O O . ALA A 1 99 ? 1.790 4.240 -4.677 1.00 92.75 99 ALA A O 1
ATOM 732 N N . ALA A 1 100 ? 1.070 3.296 -6.583 1.00 92.94 100 ALA A N 1
ATOM 733 C CA . ALA A 1 100 ? 0.541 4.532 -7.160 1.00 92.94 100 ALA A CA 1
ATOM 734 C C . ALA A 1 100 ? -0.591 5.146 -6.319 1.00 92.94 100 ALA A C 1
ATOM 736 O O . ALA A 1 100 ? -0.685 6.371 -6.202 1.00 92.94 100 ALA A O 1
ATOM 737 N N . PHE A 1 101 ? -1.448 4.316 -5.721 1.00 91.88 101 PHE A N 1
ATOM 738 C CA . PHE A 1 101 ? -2.509 4.759 -4.821 1.00 91.88 101 PHE A CA 1
ATOM 739 C C . PHE A 1 101 ? -1.944 5.477 -3.588 1.00 91.88 101 PHE A C 1
ATOM 741 O O . PHE A 1 101 ? -2.344 6.609 -3.302 1.00 91.88 101 PHE A O 1
ATOM 748 N N . HIS A 1 102 ? -0.981 4.868 -2.892 1.00 93.31 102 HIS A N 1
ATOM 749 C CA . HIS A 1 102 ? -0.367 5.477 -1.711 1.00 93.31 102 HIS A CA 1
ATOM 750 C C . HIS A 1 102 ? 0.429 6.740 -2.043 1.00 93.31 102 HIS A C 1
ATOM 752 O O . HIS A 1 102 ? 0.334 7.723 -1.308 1.00 93.31 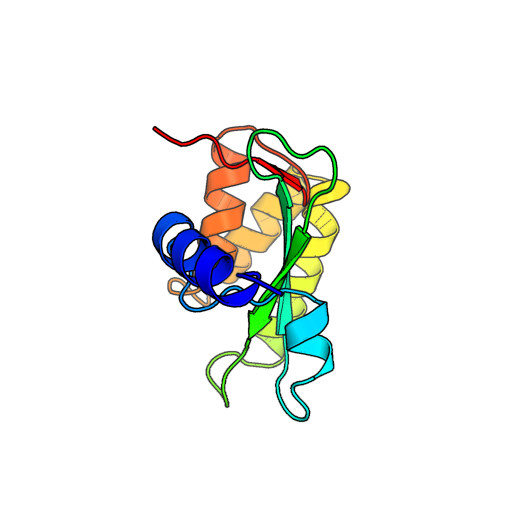102 HIS A O 1
ATOM 758 N N . LEU A 1 103 ? 1.134 6.763 -3.177 1.00 94.06 103 LEU A N 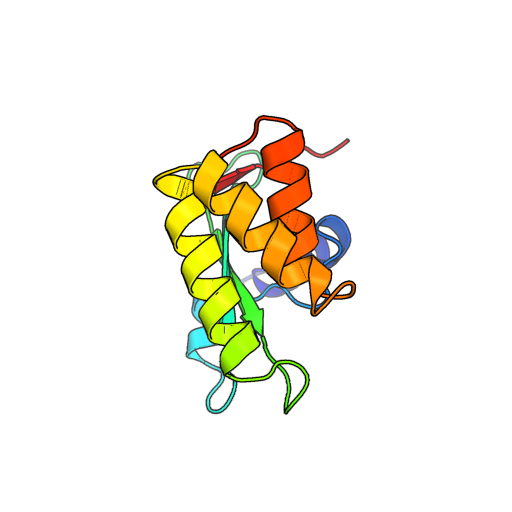1
ATOM 759 C CA . LEU A 1 103 ? 1.845 7.959 -3.621 1.00 94.06 103 LEU A CA 1
ATOM 760 C C . LEU A 1 103 ? 0.880 9.133 -3.844 1.00 94.06 103 LEU A C 1
ATOM 762 O O . LEU A 1 103 ? 1.117 10.234 -3.353 1.00 94.06 103 LEU A O 1
ATOM 766 N N . LYS A 1 104 ? -0.251 8.897 -4.522 1.00 92.50 104 LYS A N 1
ATOM 767 C CA . LYS A 1 104 ? -1.277 9.931 -4.739 1.00 92.50 104 LYS A CA 1
ATOM 768 C C . LYS A 1 104 ? -1.863 10.462 -3.430 1.00 92.50 104 LYS A C 1
ATOM 770 O O . LYS A 1 104 ? -2.198 11.642 -3.368 1.00 92.50 104 LYS A O 1
ATOM 775 N N . ARG A 1 105 ? -2.004 9.616 -2.403 1.00 92.75 105 ARG A N 1
ATOM 776 C CA . ARG A 1 105 ? -2.452 10.037 -1.064 1.00 92.75 105 ARG A CA 1
ATOM 777 C C . ARG A 1 105 ? -1.439 10.973 -0.408 1.00 92.75 105 ARG A C 1
ATOM 779 O O . ARG A 1 105 ? -1.813 12.075 -0.014 1.00 92.75 105 ARG A O 1
ATOM 786 N N . LEU A 1 106 ? -0.162 10.587 -0.383 1.00 92.62 106 LEU A N 1
ATOM 787 C CA . LEU A 1 106 ? 0.915 11.428 0.155 1.00 92.62 106 LEU A CA 1
ATOM 788 C C . LEU A 1 106 ? 0.986 12.785 -0.562 1.00 92.62 106 LEU A C 1
ATOM 790 O O . LEU A 1 106 ? 1.042 13.829 0.083 1.00 92.62 106 LEU A O 1
ATOM 794 N N . GLN A 1 107 ? 0.854 12.792 -1.891 1.00 90.81 107 GLN A N 1
ATOM 795 C CA . GLN A 1 107 ? 0.833 14.019 -2.700 1.00 90.81 107 GLN A CA 1
ATOM 796 C C . GLN A 1 107 ? -0.367 14.938 -2.415 1.00 90.81 107 GLN A C 1
ATOM 798 O O . GLN A 1 107 ? -0.308 16.135 -2.690 1.00 90.81 107 GLN A O 1
ATOM 803 N N . ARG A 1 108 ? -1.461 14.403 -1.861 1.00 90.56 108 ARG A N 1
ATOM 804 C CA . ARG A 1 108 ? -2.628 15.180 -1.408 1.00 90.56 108 ARG A CA 1
ATOM 805 C C . ARG A 1 108 ? -2.486 15.685 0.030 1.00 90.56 108 ARG A C 1
ATOM 807 O O . ARG A 1 108 ? -3.400 16.337 0.528 1.00 90.56 108 ARG A O 1
ATOM 814 N N . GLY A 1 109 ? -1.362 15.397 0.685 1.00 89.00 109 GLY A N 1
ATOM 815 C CA . GLY A 1 109 ? -1.117 15.716 2.089 1.00 89.00 109 GLY A CA 1
ATOM 816 C C . GLY A 1 109 ? -1.763 14.733 3.067 1.00 89.00 109 GLY A C 1
ATOM 817 O O . GLY A 1 109 ? -1.766 14.995 4.268 1.00 89.00 109 GLY A O 1
ATOM 818 N N . GLU A 1 110 ? -2.313 13.616 2.583 1.00 89.81 110 GLU A N 1
ATOM 819 C CA . GLU A 1 110 ? -2.737 12.521 3.454 1.00 89.81 110 GLU A CA 1
ATOM 820 C C . GLU A 1 110 ? -1.507 11.758 3.954 1.00 89.81 110 GLU A C 1
ATOM 822 O O . GLU A 1 110 ? -0.491 11.675 3.268 1.00 89.81 110 GLU A O 1
ATOM 827 N N . SER A 1 111 ? -1.601 11.146 5.130 1.00 85.81 111 SER A N 1
ATOM 828 C CA . SER A 1 111 ? -0.539 10.307 5.683 1.00 85.81 111 SER A CA 1
ATOM 829 C C . SER A 1 111 ? -1.111 9.065 6.353 1.00 85.81 111 SER A C 1
ATOM 831 O O . SER A 1 111 ? -2.322 8.937 6.561 1.00 85.81 111 SER A O 1
ATOM 833 N N . GLY A 1 112 ? -0.223 8.125 6.654 1.00 89.75 112 GLY A N 1
ATOM 834 C CA . GLY A 1 112 ? -0.558 6.928 7.396 1.00 89.75 112 GLY A CA 1
ATOM 835 C C . GLY A 1 112 ? -1.357 5.870 6.641 1.00 89.75 112 GLY A C 1
ATOM 836 O O . GLY A 1 112 ? -1.764 6.003 5.476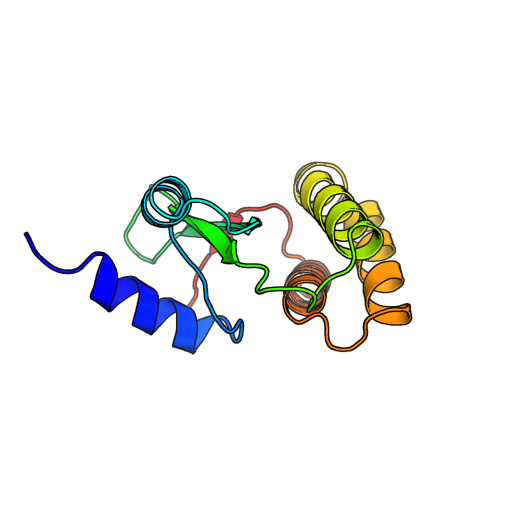 1.00 89.75 112 GLY A O 1
ATOM 837 N N . THR A 1 113 ? -1.585 4.773 7.348 1.00 90.19 113 THR A N 1
ATOM 838 C CA . THR A 1 113 ? -2.271 3.580 6.841 1.00 90.19 113 THR A CA 1
ATOM 839 C C . THR A 1 113 ? -3.794 3.684 6.920 1.00 90.19 113 THR A C 1
ATOM 841 O O . THR A 1 113 ? -4.494 2.862 6.332 1.00 90.19 113 THR A O 1
ATOM 844 N N . THR A 1 114 ? -4.334 4.709 7.587 1.00 89.06 114 THR A N 1
ATOM 845 C CA . THR A 1 114 ? -5.784 4.939 7.663 1.00 89.06 114 THR A CA 1
ATOM 846 C C . THR A 1 114 ? -6.292 5.653 6.414 1.00 89.06 114 THR A C 1
ATOM 848 O O . THR A 1 114 ? -5.863 6.758 6.094 1.00 89.06 114 THR A O 1
ATOM 851 N N . ILE A 1 115 ? -7.242 5.033 5.720 1.00 86.94 115 ILE A N 1
ATOM 852 C CA . ILE A 1 115 ? -7.852 5.534 4.489 1.00 86.94 115 ILE A CA 1
ATOM 853 C C . ILE A 1 115 ? -9.305 5.889 4.799 1.00 86.94 115 ILE A C 1
ATOM 855 O O . ILE A 1 115 ? -10.122 5.015 5.090 1.00 86.94 115 ILE A O 1
ATOM 859 N N . VAL A 1 116 ? -9.644 7.174 4.732 1.00 81.50 1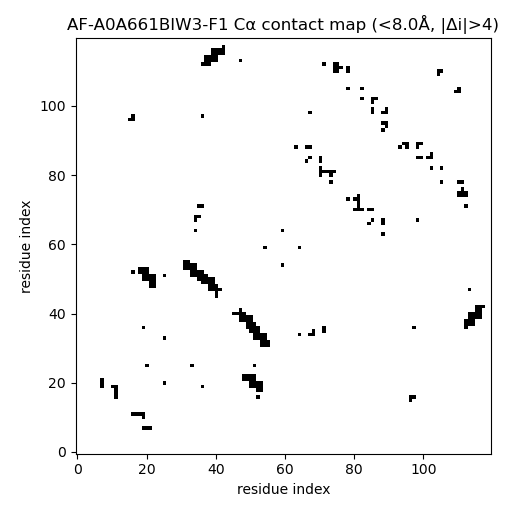16 VAL A N 1
ATOM 860 C CA . VAL A 1 116 ? -11.018 7.641 4.950 1.00 81.50 116 VAL A CA 1
ATOM 861 C C . VAL A 1 116 ? -11.726 7.737 3.605 1.00 81.50 116 VAL A C 1
ATOM 863 O O . VAL A 1 116 ? -11.313 8.503 2.738 1.00 81.50 116 VAL A O 1
ATOM 866 N N . MET A 1 117 ? -12.809 6.981 3.422 1.00 69.88 117 MET A N 1
ATOM 867 C CA . MET A 1 117 ? -13.613 7.092 2.204 1.00 69.88 117 MET A CA 1
ATOM 868 C C . MET A 1 117 ? -14.515 8.324 2.282 1.00 69.88 117 MET A C 1
ATOM 870 O O . MET A 1 117 ? -15.566 8.307 2.927 1.00 69.88 117 MET A O 1
ATOM 874 N N . THR A 1 118 ? -14.105 9.401 1.620 1.00 58.16 118 THR A N 1
ATOM 875 C CA . THR A 1 118 ? -14.954 10.556 1.326 1.00 58.16 118 THR A CA 1
ATOM 876 C C . THR A 1 118 ? -15.547 10.379 -0.071 1.00 58.16 118 THR A C 1
ATOM 878 O O . THR A 1 118 ? -14.896 10.653 -1.074 1.00 58.16 118 THR A O 1
ATOM 881 N N . GLU A 1 119 ? -16.779 9.870 -0.151 1.00 47.09 119 GLU A N 1
ATOM 882 C CA . GLU A 1 119 ? -17.544 9.891 -1.407 1.00 47.09 119 GLU A CA 1
ATOM 883 C C . GLU A 1 119 ? -17.650 11.339 -1.918 1.00 47.09 119 GLU A C 1
ATOM 885 O O . GLU A 1 119 ? -17.948 12.257 -1.144 1.00 47.09 119 GLU A O 1
ATOM 890 N N . LYS A 1 120 ? -17.409 11.527 -3.218 1.00 35.84 120 LYS A N 1
ATOM 891 C CA . LYS A 1 120 ? -17.921 12.665 -3.983 1.00 35.84 120 LYS A CA 1
ATOM 892 C C . LYS A 1 120 ? -19.083 12.189 -4.835 1.00 35.84 120 LYS A C 1
ATOM 894 O O . LYS A 1 120 ? -18.934 11.103 -5.435 1.00 35.84 120 LYS A O 1
#

pLDDT: mean 77.61, std 18.45, range [32.94, 96.62]

Secondary structure (DSSP, 8-state):
---SHHHHHHHHHHH-SS--EEHHHHTT-TT-EEEEEEEEEPTT-SSPEEEEEEE-TTSS-HHHHHHHHHHHHHTTT-HHHHHHHHHHHHHH-TT-HHHHHHHHHHHTT--SSEEE----

Radius of gyration: 14.24 Å; Cα contacts (8 Å, |Δi|>4): 146; chains: 1; bounding box: 38×36×28 Å

Sequence (120 aa):
MVNTAARLESLNKHLGTRVCVSKSTAERCQGISFRPVGSVVVKGKTEGIEVFEPVLGNEVSEAQFNAYNTAHGLLDQDGKAAEQALLQILASAPDDGLAAFHLKRLQRGESGTTIVMTEK

Mean predicted aligned error: 8.55 Å

Solvent-accessible surface area (backbone atoms only — not comparable to full-atom values): 7038 Å² total; per-residue (Å²): 140,84,60,71,69,67,51,37,58,57,47,32,72,71,68,78,44,95,52,57,39,45,53,82,53,53,79,71,48,81,96,59,52,71,45,83,68,29,28,43,27,49,81,98,50,89,70,53,45,50,30,28,32,72,50,63,87,79,79,60,52,72,68,57,50,50,53,48,54,54,25,55,65,23,27,72,75,37,56,66,62,16,44,54,45,30,51,57,47,37,75,79,38,74,81,44,60,67,49,52,50,55,42,54,38,47,77,71,73,46,63,43,49,62,43,73,61,76,86,129